Protein AF-A0A2T6DNK8-F1 (afdb_monomer)

Nearest PDB structures (foldseek):
  4kmf-assembly1_A-2  TM=7.702E-01  e=1.402E-02  Carassius auratus
  1zao-assembly1_A  TM=8.143E-01  e=4.538E-02  Archaeoglobus fulgidus
  1zar-assembly1_A  TM=8.160E-01  e=7.649E-02  Archaeoglobus fulgidus
  1qgp-assembly1_A  TM=8.595E-01  e=2.319E-01  Homo sapiens
  2cra-assembly1_A  TM=4.586E-01  e=1.997E+00  Homo sapiens

Foldseek 3Di:
DPPVVVVVVVVVVVVVVVVVVVVVVVVVVVVVVVVVVVVVVVVVVVVVVVVVVVVVVVVVVCVVVVNPDDDDPDPPPVPPQDPVLVVVLLQVQQVVCPPVADQLVRSCVRSVDDSVSSVVCCVVVVVQKDWDDPDSVRTGIHGDD

Solvent-accessible surface area (backbone atoms only — not comparable to full-atom values): 8323 Å² total; per-residue 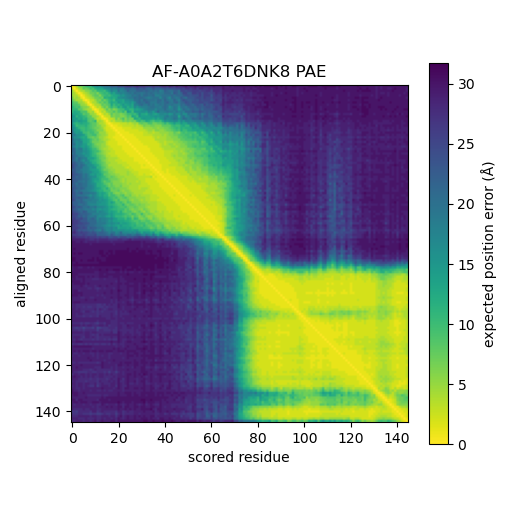(Å²): 136,70,68,65,62,55,54,58,52,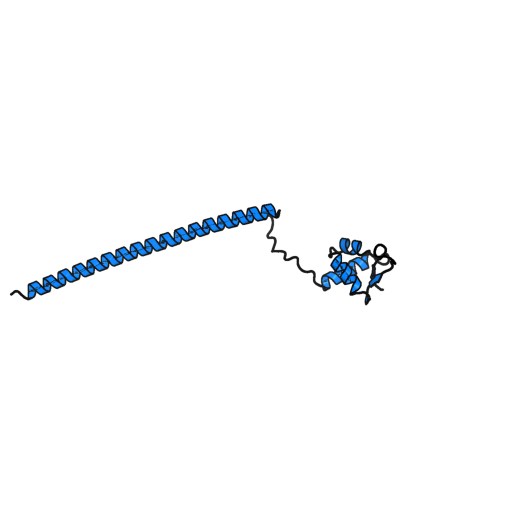52,54,53,54,51,50,54,50,50,54,51,50,52,52,51,51,50,54,51,49,54,51,49,52,52,52,51,52,54,51,51,52,52,51,51,51,52,50,48,54,49,50,53,51,50,52,49,52,52,50,53,48,24,62,75,71,68,55,81,83,79,76,90,74,66,84,70,65,75,72,75,75,48,72,65,56,51,50,52,40,52,52,48,53,25,57,75,42,43,94,72,27,37,35,69,68,52,47,22,69,75,54,71,46,56,59,69,59,49,56,50,50,58,63,76,40,51,89,53,39,44,68,80,37,97,45,90,90,59,27,26,36,25,63,61,129

pLDDT: mean 81.41, std 15.46, range [42.06, 95.5]

Secondary structure (DSSP, 8-state):
--HHHHHHHHHHHHHHHHHHHHHHHHHHHHHHHHHHHHHHHHHHHHHHHHHHHHHHHHHHHHHHHT--S-S--------PPPHHHHHHHHHHHHHHHGGG-B-HHHHHHHH---HHHHHHHHHHTTTTEEE--SSTTT--EEE--

Structure (mmCIF, N/CA/C/O backbone):
data_AF-A0A2T6DNK8-F1
#
_entry.id   AF-A0A2T6DNK8-F1
#
loop_
_atom_site.group_PDB
_atom_site.id
_atom_site.type_symbol
_atom_site.label_atom_id
_atom_site.label_alt_id
_atom_site.label_comp_id
_atom_site.label_asym_id
_atom_site.label_entity_id
_atom_site.label_seq_id
_atom_site.pdbx_PDB_ins_code
_atom_site.Cartn_x
_atom_site.Cartn_y
_atom_site.Cartn_z
_atom_site.occupancy
_atom_site.B_iso_or_equiv
_atom_site.auth_seq_id
_atom_site.auth_comp_id
_atom_site.auth_asym_id
_atom_site.auth_atom_id
_atom_site.pdbx_PDB_model_num
ATOM 1 N N . MET A 1 1 ? 51.447 5.038 -82.284 1.00 52.47 1 MET A N 1
ATOM 2 C CA . MET A 1 1 ? 51.865 4.871 -80.870 1.00 52.47 1 MET A CA 1
ATOM 3 C C . MET A 1 1 ? 50.871 5.468 -79.850 1.00 52.47 1 MET A C 1
ATOM 5 O O . MET A 1 1 ? 51.260 5.820 -78.750 1.00 52.47 1 MET A O 1
ATOM 9 N N . THR A 1 2 ? 49.566 5.539 -80.141 1.00 56.88 2 THR A N 1
ATOM 10 C CA . THR A 1 2 ? 48.601 6.342 -79.349 1.00 56.88 2 THR A CA 1
ATOM 11 C C . THR A 1 2 ? 47.689 5.549 -78.401 1.00 56.88 2 THR A C 1
ATOM 13 O O . THR A 1 2 ? 46.962 6.148 -77.614 1.00 56.88 2 THR A O 1
ATOM 16 N N . LYS A 1 3 ? 47.715 4.209 -78.432 1.00 56.34 3 LYS A N 1
ATOM 17 C CA . LYS A 1 3 ? 46.769 3.374 -77.662 1.00 56.34 3 LYS A CA 1
ATOM 18 C C . LYS A 1 3 ? 47.192 3.145 -76.200 1.00 56.34 3 LYS A C 1
ATOM 20 O O . LYS A 1 3 ? 46.334 3.098 -75.328 1.00 56.34 3 LYS A O 1
ATOM 25 N N . ALA A 1 4 ? 48.497 3.081 -75.919 1.00 56.16 4 ALA A N 1
ATOM 26 C CA . ALA A 1 4 ? 49.022 2.837 -74.569 1.00 56.16 4 ALA A CA 1
ATOM 27 C C . ALA A 1 4 ? 48.896 4.060 -73.637 1.00 56.16 4 ALA A C 1
ATOM 29 O O . ALA A 1 4 ? 48.536 3.913 -72.473 1.00 56.16 4 ALA A O 1
ATOM 30 N N . ALA A 1 5 ? 49.098 5.275 -74.161 1.00 54.69 5 ALA A N 1
ATOM 31 C CA . ALA A 1 5 ? 48.985 6.509 -73.377 1.00 54.69 5 ALA A CA 1
ATOM 32 C C . ALA A 1 5 ? 47.540 6.809 -72.929 1.00 54.69 5 ALA A C 1
ATOM 34 O O . ALA A 1 5 ? 47.318 7.346 -71.847 1.00 54.69 5 ALA A O 1
ATOM 35 N N . LYS A 1 6 ? 46.539 6.422 -73.732 1.00 53.81 6 LYS A N 1
ATOM 36 C CA . LYS A 1 6 ? 45.123 6.656 -73.409 1.00 53.81 6 LYS A CA 1
ATOM 37 C C . LYS A 1 6 ? 44.597 5.698 -72.331 1.00 53.81 6 LYS A C 1
ATOM 39 O O . LYS A 1 6 ? 43.812 6.118 -71.491 1.00 53.81 6 LYS A O 1
ATOM 44 N N . ALA A 1 7 ? 45.084 4.455 -72.312 1.00 55.88 7 ALA A N 1
ATOM 45 C CA . ALA A 1 7 ? 44.742 3.466 -71.286 1.00 55.88 7 ALA A CA 1
ATOM 46 C C . ALA A 1 7 ? 45.409 3.765 -69.930 1.00 55.88 7 ALA A C 1
ATOM 48 O O . ALA A 1 7 ? 44.780 3.610 -68.888 1.00 55.88 7 ALA A O 1
ATOM 49 N N . SER A 1 8 ? 46.654 4.260 -69.927 1.00 54.56 8 SER A N 1
ATOM 50 C CA . SER A 1 8 ? 47.328 4.653 -68.679 1.00 54.56 8 SER A CA 1
ATOM 51 C C . SER A 1 8 ? 46.746 5.941 -68.080 1.00 54.56 8 SER A C 1
ATOM 53 O O . SER A 1 8 ? 46.776 6.122 -66.866 1.00 54.56 8 SER A O 1
ATOM 55 N N . SER A 1 9 ? 46.208 6.832 -68.919 1.00 56.75 9 SER A N 1
ATOM 56 C CA . SER A 1 9 ? 45.522 8.049 -68.481 1.00 56.75 9 SER A CA 1
ATOM 57 C C . SER A 1 9 ? 44.170 7.751 -67.832 1.00 56.75 9 SER A C 1
ATOM 59 O O . SER A 1 9 ? 43.884 8.360 -66.808 1.00 56.75 9 SER A O 1
ATOM 61 N N . SER A 1 10 ? 43.353 6.844 -68.392 1.00 57.31 10 SER A N 1
ATOM 62 C CA . SER A 1 10 ? 42.014 6.564 -67.842 1.00 57.31 10 SER A CA 1
ATOM 63 C C . SER A 1 10 ? 42.077 5.786 -66.524 1.00 57.31 10 SER A C 1
ATOM 65 O O . SER A 1 10 ? 41.374 6.130 -65.579 1.00 57.31 10 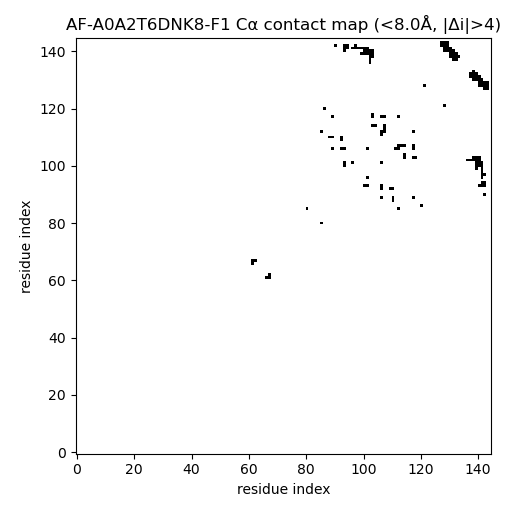SER A O 1
ATOM 67 N N . ALA A 1 11 ? 42.995 4.819 -66.416 1.00 60.31 11 ALA A N 1
ATOM 68 C CA . ALA A 1 11 ? 43.222 4.057 -65.186 1.00 60.31 11 ALA A CA 1
ATOM 69 C C . ALA A 1 11 ? 43.748 4.937 -64.036 1.00 60.31 11 ALA A C 1
ATOM 71 O O . ALA A 1 11 ? 43.398 4.727 -62.878 1.00 60.31 11 ALA A O 1
ATOM 72 N N . LYS A 1 12 ? 44.554 5.963 -64.347 1.00 58.31 12 LYS A N 1
ATOM 73 C CA . LYS A 1 12 ? 45.047 6.918 -63.345 1.00 58.31 12 LYS A CA 1
ATOM 74 C C . LYS A 1 12 ? 43.940 7.851 -62.844 1.00 58.31 12 LYS A C 1
ATOM 76 O O . LYS A 1 12 ? 43.912 8.145 -61.657 1.00 58.31 12 LYS A O 1
ATOM 81 N N . THR A 1 13 ? 43.020 8.276 -63.714 1.00 61.28 13 THR A N 1
ATOM 82 C CA . THR A 1 13 ? 41.847 9.077 -63.320 1.00 61.28 13 THR A CA 1
ATOM 83 C C . THR A 1 13 ? 40.806 8.278 -62.533 1.00 61.28 13 THR A C 1
ATOM 85 O O . THR A 1 13 ? 40.218 8.811 -61.596 1.00 61.28 13 THR A O 1
ATOM 88 N N . GLU A 1 14 ? 40.600 7.002 -62.867 1.00 61.91 14 GLU A N 1
ATOM 89 C CA . GLU A 1 14 ? 39.692 6.110 -62.131 1.00 61.91 14 GLU A CA 1
ATOM 90 C C . GLU A 1 14 ? 40.230 5.776 -60.735 1.00 61.91 14 GLU A C 1
ATOM 92 O O . GLU A 1 14 ? 39.471 5.828 -59.772 1.00 61.91 14 GLU A O 1
ATOM 97 N N . ALA A 1 15 ? 41.541 5.543 -60.598 1.00 62.97 15 ALA A N 1
ATOM 98 C CA . ALA A 1 15 ? 42.182 5.351 -59.296 1.00 62.97 15 ALA A CA 1
ATOM 99 C C . ALA A 1 15 ? 42.038 6.592 -58.396 1.00 62.97 15 ALA A C 1
ATOM 101 O O . ALA A 1 15 ? 41.611 6.476 -57.255 1.00 62.97 15 ALA A O 1
ATOM 102 N N . THR A 1 16 ? 42.263 7.799 -58.931 1.00 71.75 16 THR A N 1
ATOM 103 C CA . THR A 1 16 ? 42.080 9.040 -58.154 1.00 71.75 16 THR A CA 1
ATOM 104 C C . THR A 1 16 ? 40.623 9.323 -57.781 1.00 71.75 16 THR A C 1
ATOM 106 O O . THR A 1 16 ? 40.366 9.960 -56.763 1.00 71.75 16 THR A O 1
ATOM 109 N N . ALA A 1 17 ? 39.663 8.870 -58.593 1.00 75.81 17 ALA A N 1
ATOM 110 C CA . ALA A 1 17 ? 38.241 8.995 -58.283 1.00 75.81 17 ALA A CA 1
ATOM 111 C C . ALA A 1 17 ? 37.805 7.986 -57.207 1.00 75.81 17 ALA A C 1
ATOM 113 O O . ALA A 1 17 ? 37.018 8.336 -56.331 1.00 75.81 17 ALA A O 1
ATOM 114 N N . ALA A 1 18 ? 38.346 6.765 -57.239 1.00 77.69 18 ALA A N 1
ATOM 115 C CA . ALA A 1 18 ? 38.139 5.765 -56.197 1.00 77.69 18 ALA A CA 1
ATOM 116 C C . ALA A 1 18 ? 38.729 6.222 -54.851 1.00 77.69 18 ALA A C 1
ATOM 118 O O . ALA A 1 18 ? 38.025 6.197 -53.845 1.00 77.69 18 ALA A O 1
ATOM 119 N N . ASP A 1 19 ? 39.956 6.753 -54.852 1.00 81.81 19 ASP A N 1
ATOM 120 C CA . ASP A 1 19 ? 40.608 7.287 -53.648 1.00 81.81 19 ASP A CA 1
ATOM 121 C C . ASP A 1 19 ? 39.833 8.479 -53.051 1.00 81.81 19 ASP A C 1
ATOM 123 O O . ASP A 1 19 ? 39.702 8.611 -51.831 1.00 81.81 19 ASP A O 1
ATOM 127 N N . ALA A 1 20 ? 39.273 9.349 -53.902 1.00 83.88 20 ALA A N 1
ATOM 128 C CA . ALA A 1 20 ? 38.441 10.469 -53.463 1.00 83.88 20 ALA A CA 1
ATOM 129 C C . ALA A 1 20 ? 37.117 10.002 -52.830 1.00 83.88 20 ALA A C 1
ATOM 131 O O . ALA A 1 20 ? 36.705 10.536 -51.799 1.00 83.88 20 ALA A O 1
ATOM 132 N N . LEU A 1 21 ? 36.477 8.977 -53.403 1.00 86.31 21 LEU A N 1
ATOM 133 C CA . LEU A 1 21 ? 35.262 8.376 -52.848 1.00 86.31 21 LEU A CA 1
ATOM 134 C C . LEU A 1 21 ? 35.533 7.666 -51.516 1.00 86.31 21 LEU A C 1
ATOM 136 O O . LEU A 1 21 ? 34.740 7.792 -50.584 1.00 86.31 21 LEU A O 1
ATOM 140 N N . GLU A 1 22 ? 36.658 6.962 -51.387 1.00 87.56 22 GLU A N 1
ATOM 141 C CA . GLU A 1 22 ? 37.064 6.350 -50.117 1.00 87.56 22 GLU A CA 1
ATOM 142 C C . GLU A 1 22 ? 37.319 7.403 -49.031 1.00 87.56 22 GLU A C 1
ATOM 144 O O . GLU A 1 22 ? 36.891 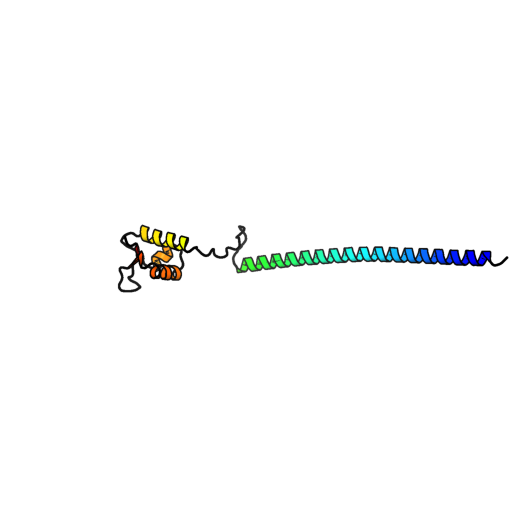7.231 -47.884 1.00 87.56 22 GLU A O 1
ATOM 149 N N . ALA A 1 23 ? 37.944 8.530 -49.386 1.00 88.38 23 ALA A N 1
ATOM 150 C CA . ALA A 1 23 ? 38.136 9.650 -48.470 1.00 88.38 23 ALA A CA 1
ATOM 151 C C . ALA A 1 23 ? 36.798 10.263 -48.014 1.00 88.38 23 ALA A C 1
ATOM 153 O O . ALA A 1 23 ? 36.622 10.539 -46.824 1.00 88.38 23 ALA A O 1
ATOM 154 N N . GLU A 1 24 ? 35.830 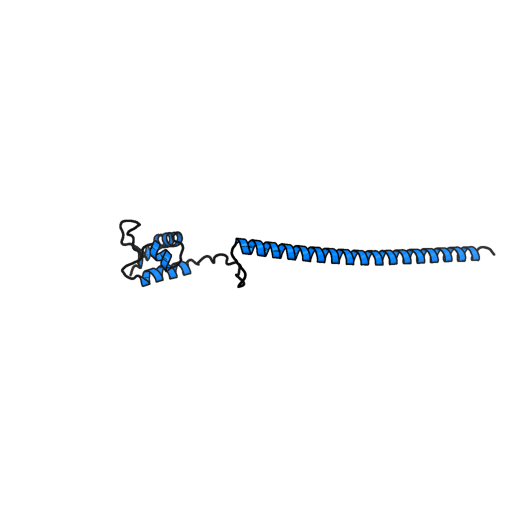10.429 -48.920 1.00 88.88 24 GLU A N 1
ATOM 155 C CA . GLU A 1 24 ? 34.486 10.908 -48.575 1.00 88.88 24 GLU A CA 1
ATOM 156 C C . GLU A 1 24 ? 33.719 9.924 -47.685 1.00 88.88 24 GLU A C 1
ATOM 158 O O . GLU A 1 24 ? 33.098 10.345 -46.704 1.00 88.88 24 GLU A O 1
ATOM 163 N N . ILE A 1 25 ? 33.795 8.618 -47.968 1.00 90.88 25 ILE A N 1
ATOM 164 C CA . ILE A 1 25 ? 33.172 7.574 -47.140 1.00 90.88 25 ILE A CA 1
ATOM 165 C C . ILE A 1 25 ? 33.747 7.617 -45.727 1.00 90.88 25 ILE A C 1
ATOM 167 O O . ILE A 1 25 ? 32.992 7.591 -44.752 1.00 90.88 25 ILE A O 1
ATOM 171 N N . ARG A 1 26 ? 35.070 7.732 -45.597 1.00 90.94 26 ARG A N 1
ATOM 172 C CA . ARG A 1 26 ? 35.732 7.822 -44.294 1.00 90.94 26 ARG A CA 1
ATOM 173 C C . ARG A 1 26 ? 35.277 9.055 -43.516 1.00 90.94 26 ARG A C 1
ATOM 175 O O . ARG A 1 26 ? 34.916 8.951 -42.346 1.00 90.94 26 ARG A O 1
ATOM 182 N N . LEU A 1 27 ? 35.212 10.208 -44.175 1.00 91.56 27 LEU A N 1
ATOM 183 C CA . LEU A 1 27 ? 34.775 11.460 -43.556 1.00 91.56 27 LEU A CA 1
ATOM 184 C C . LEU A 1 27 ? 33.289 11.396 -43.146 1.00 91.56 27 LEU A C 1
ATOM 186 O O . LEU A 1 27 ? 32.898 11.903 -42.092 1.00 91.56 27 LEU A O 1
ATOM 190 N N . ALA A 1 28 ? 32.450 10.720 -43.935 1.00 90.75 28 ALA A N 1
ATOM 191 C CA . ALA A 1 28 ? 31.057 10.452 -43.587 1.00 90.75 28 ALA A CA 1
ATOM 192 C C . ALA A 1 28 ? 30.927 9.506 -42.379 1.00 90.75 28 ALA A C 1
ATOM 194 O O . ALA A 1 28 ? 30.099 9.753 -41.500 1.00 90.75 28 ALA A O 1
ATOM 195 N N . GLN A 1 29 ? 31.760 8.465 -42.293 1.00 92.75 29 GLN A N 1
ATOM 196 C CA . GLN A 1 29 ? 31.804 7.548 -41.148 1.00 92.75 29 GLN A CA 1
ATOM 197 C C . GLN A 1 29 ? 32.246 8.260 -39.863 1.00 92.75 29 GLN A C 1
ATOM 199 O O . GLN A 1 29 ? 31.610 8.088 -38.824 1.00 92.75 29 GLN A O 1
ATOM 204 N N . GLU A 1 30 ? 33.269 9.114 -39.936 1.00 92.44 30 GLU A N 1
ATOM 205 C CA . GLU A 1 30 ? 33.739 9.925 -38.805 1.00 92.44 30 GLU A CA 1
ATOM 206 C C . GLU A 1 30 ? 32.643 10.883 -38.304 1.00 92.44 30 GLU A C 1
ATOM 208 O O . GLU A 1 30 ? 32.373 10.958 -37.101 1.00 92.44 30 GLU A O 1
ATOM 213 N N . LYS A 1 31 ? 31.925 11.552 -39.218 1.00 92.06 31 LYS A N 1
ATOM 214 C CA . LYS A 1 31 ? 30.768 12.400 -38.875 1.00 92.06 31 LYS A CA 1
ATOM 215 C C . LYS A 1 31 ? 29.623 11.607 -38.247 1.00 92.06 31 LYS A C 1
ATOM 217 O O . LYS A 1 31 ? 28.985 12.088 -37.310 1.00 92.06 31 LYS A O 1
ATOM 222 N N . LEU A 1 32 ? 29.347 10.406 -38.751 1.00 90.00 32 LEU A N 1
ATOM 223 C CA . LEU A 1 32 ? 28.285 9.548 -38.232 1.00 90.00 32 LEU A CA 1
ATOM 224 C C . LEU A 1 32 ? 28.612 9.058 -36.818 1.00 90.00 32 LEU A C 1
ATOM 226 O O . LEU A 1 32 ? 27.744 9.117 -35.945 1.00 90.00 32 LEU A O 1
ATOM 230 N N . ALA A 1 33 ? 29.862 8.665 -36.569 1.00 90.62 33 ALA A N 1
ATOM 231 C CA . ALA A 1 33 ? 30.340 8.307 -35.238 1.00 90.62 33 ALA A CA 1
ATOM 232 C C . ALA A 1 33 ? 30.229 9.494 -34.264 1.00 90.62 33 ALA A C 1
ATOM 234 O O . ALA A 1 33 ? 29.682 9.347 -33.171 1.00 90.62 33 ALA A O 1
ATOM 235 N N . ALA A 1 34 ? 30.648 10.694 -34.680 1.00 89.38 34 ALA A N 1
ATOM 236 C CA . ALA A 1 34 ? 30.524 11.903 -33.864 1.00 89.38 34 ALA A CA 1
ATOM 237 C C . ALA A 1 34 ? 29.059 12.242 -33.525 1.00 89.38 34 ALA A C 1
ATOM 239 O O . ALA A 1 34 ? 28.737 12.553 -32.377 1.00 89.38 34 ALA A O 1
ATOM 240 N N . LEU A 1 35 ? 28.145 12.122 -34.494 1.00 91.25 35 LEU A N 1
ATOM 241 C CA . LEU A 1 35 ? 26.708 12.325 -34.275 1.00 91.25 35 LEU A CA 1
ATOM 242 C C . LEU A 1 35 ? 26.100 11.276 -33.339 1.00 91.25 35 LEU A C 1
ATOM 244 O O . LEU A 1 35 ? 25.209 11.600 -32.554 1.00 91.25 35 LEU A O 1
ATOM 248 N N . GLN A 1 36 ? 26.549 10.022 -33.413 1.00 89.19 36 GLN A N 1
ATOM 249 C CA . GLN A 1 36 ? 26.110 8.975 -32.490 1.00 89.19 36 GLN A CA 1
ATOM 250 C C . GLN A 1 36 ? 26.552 9.279 -31.057 1.00 89.19 36 GLN A C 1
ATOM 252 O O . GLN A 1 36 ? 25.726 9.188 -30.150 1.00 89.19 36 GLN A O 1
ATOM 257 N N . VAL A 1 37 ? 27.800 9.714 -30.858 1.00 90.25 37 VAL A N 1
ATOM 258 C CA . VAL A 1 37 ? 28.309 10.133 -29.541 1.00 90.25 37 VAL A CA 1
ATOM 259 C C . VAL A 1 37 ? 27.500 11.313 -28.997 1.00 90.25 37 VAL A C 1
ATOM 261 O O . VAL A 1 37 ? 26.958 11.217 -27.899 1.00 90.25 37 VAL A O 1
ATOM 264 N N . GLN A 1 38 ? 27.288 12.366 -29.796 1.00 89.81 38 GLN A N 1
ATOM 265 C CA . GLN A 1 38 ? 26.475 13.519 -29.383 1.00 89.81 38 GLN A CA 1
ATOM 266 C C . GLN A 1 38 ? 25.035 13.138 -29.016 1.00 89.81 38 GLN A C 1
ATOM 268 O O . GLN A 1 38 ? 24.480 13.661 -28.050 1.00 89.81 38 GLN A O 1
ATOM 273 N N . LYS A 1 39 ? 24.408 12.220 -29.765 1.00 88.69 39 LYS A N 1
ATOM 274 C CA . LYS A 1 39 ? 23.061 11.724 -29.439 1.00 88.69 39 LYS A CA 1
ATOM 275 C C . LYS A 1 39 ? 23.047 10.972 -28.115 1.00 88.69 39 LYS A C 1
ATOM 277 O O . LYS A 1 39 ? 22.139 11.182 -27.318 1.00 88.69 39 LYS A O 1
ATOM 282 N N . VAL A 1 40 ? 24.034 10.109 -27.883 1.00 88.06 40 VAL A N 1
ATOM 283 C CA . VAL A 1 40 ? 24.156 9.360 -26.629 1.00 88.06 40 VAL A CA 1
ATOM 284 C C . VAL A 1 40 ? 24.351 10.311 -25.453 1.00 88.06 40 VAL A C 1
ATOM 286 O O . VAL A 1 40 ? 23.686 10.145 -24.434 1.00 88.06 40 VAL A O 1
ATOM 289 N N . ASP A 1 41 ? 25.197 11.327 -25.593 1.00 89.00 41 ASP A N 1
ATOM 290 C CA . ASP A 1 41 ? 25.447 12.291 -24.521 1.00 89.00 41 ASP A CA 1
ATOM 291 C C . ASP A 1 41 ? 24.217 13.155 -24.232 1.00 89.00 41 ASP A C 1
ATOM 293 O O . ASP A 1 41 ? 23.836 13.296 -23.072 1.00 89.00 41 ASP A O 1
ATOM 297 N N . LYS A 1 42 ? 23.495 13.594 -25.269 1.00 90.75 42 LYS A N 1
ATOM 298 C CA . LYS A 1 42 ? 22.209 14.285 -25.102 1.00 90.75 42 LYS A CA 1
ATOM 299 C C . LYS A 1 42 ? 21.165 13.414 -24.398 1.00 90.75 42 LYS A C 1
ATOM 301 O O . LYS A 1 42 ? 20.432 13.898 -23.542 1.00 90.75 42 LYS A O 1
ATOM 306 N N . ILE A 1 43 ? 21.093 12.123 -24.728 1.00 90.00 43 ILE A N 1
ATOM 307 C CA . ILE A 1 43 ? 20.178 11.184 -24.059 1.00 90.00 43 ILE A CA 1
ATOM 308 C C . ILE A 1 43 ? 20.585 10.978 -22.594 1.00 90.00 43 ILE A C 1
ATOM 310 O O . ILE A 1 43 ? 19.714 10.912 -21.729 1.00 90.00 43 ILE A O 1
ATOM 314 N N . LYS A 1 44 ? 21.886 10.893 -22.287 1.00 89.81 44 LYS A N 1
ATOM 315 C CA . LYS A 1 44 ? 22.375 10.801 -20.900 1.00 89.81 44 LYS A CA 1
ATOM 316 C C . LYS A 1 44 ? 22.031 12.051 -20.095 1.00 89.81 44 LYS A C 1
ATOM 318 O O . LYS A 1 44 ? 21.606 11.917 -18.952 1.00 89.81 44 LYS A O 1
ATOM 323 N N . GLU A 1 45 ? 22.184 13.230 -20.687 1.00 91.50 45 GLU A N 1
ATOM 324 C CA . GLU A 1 45 ? 21.820 14.507 -20.070 1.00 91.50 45 GLU A CA 1
ATOM 325 C C . GLU A 1 45 ? 20.314 14.564 -19.786 1.00 91.50 45 GLU A C 1
ATOM 327 O O . GLU A 1 45 ? 19.913 14.758 -18.642 1.00 91.50 45 GLU A O 1
ATOM 332 N N . GLN A 1 46 ? 19.476 14.236 -20.775 1.00 90.38 46 GLN A N 1
ATOM 333 C CA . GLN A 1 46 ? 18.022 14.140 -20.596 1.00 90.38 46 GLN A CA 1
ATOM 334 C C . GLN A 1 46 ? 17.623 13.107 -19.536 1.00 90.38 46 GLN A C 1
ATOM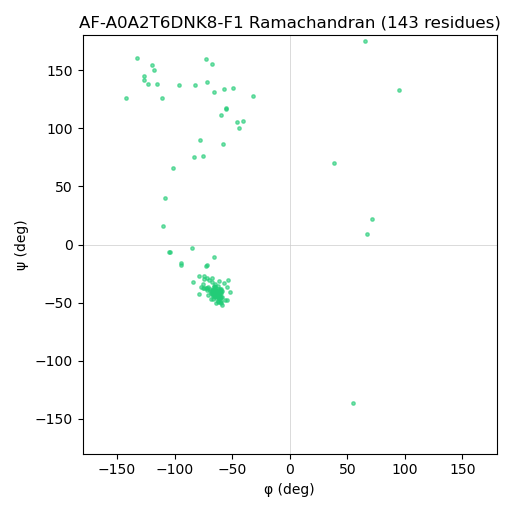 336 O O . GLN A 1 46 ? 16.685 13.332 -18.772 1.00 90.38 46 GLN A O 1
ATOM 341 N N . LEU A 1 47 ? 18.326 11.973 -19.466 1.00 89.06 47 LEU A N 1
ATOM 342 C CA . LEU A 1 47 ? 18.104 10.964 -18.434 1.00 89.06 47 LEU A CA 1
ATOM 343 C C . LEU A 1 47 ? 18.485 11.492 -17.046 1.00 89.06 47 LEU A C 1
ATOM 345 O O . LEU A 1 47 ? 17.788 11.186 -16.080 1.00 89.06 47 LEU A O 1
ATOM 349 N N . SER A 1 48 ? 19.570 12.260 -16.937 1.00 91.12 48 SER A N 1
ATOM 350 C CA . SER A 1 48 ? 19.975 12.906 -15.687 1.00 91.12 48 SER A CA 1
ATOM 351 C C . SER A 1 48 ? 18.927 13.921 -15.239 1.00 91.12 48 SER A C 1
ATOM 353 O O . SER A 1 48 ? 18.417 13.814 -14.130 1.00 91.12 48 SER A O 1
ATOM 355 N N . GLU A 1 49 ? 18.509 14.823 -16.128 1.00 89.56 49 GLU A N 1
ATOM 356 C CA . GLU A 1 49 ? 17.467 15.809 -15.828 1.00 89.56 49 GLU A CA 1
ATOM 357 C C . GLU A 1 49 ? 16.137 15.152 -15.443 1.00 89.56 49 GLU A C 1
ATOM 359 O O . GLU A 1 49 ? 15.451 15.608 -14.528 1.00 89.56 49 GLU A O 1
ATOM 364 N N . ALA A 1 50 ? 15.753 14.070 -16.128 1.00 87.50 50 ALA A N 1
ATOM 365 C CA . ALA A 1 50 ? 14.545 13.324 -15.803 1.00 87.50 50 ALA A CA 1
ATOM 366 C C . ALA A 1 50 ? 14.638 12.677 -14.415 1.00 87.50 50 ALA A C 1
ATOM 368 O O . ALA A 1 50 ? 13.669 12.732 -13.661 1.00 87.50 50 ALA A O 1
ATOM 369 N N . LYS A 1 51 ? 15.796 12.109 -14.052 1.00 89.12 51 LYS A N 1
ATOM 370 C CA . LYS A 1 51 ? 16.038 11.567 -12.706 1.00 89.12 51 LYS A CA 1
ATOM 371 C C . LYS A 1 51 ? 15.964 12.653 -11.639 1.00 89.12 51 LYS A C 1
ATOM 373 O O . LYS A 1 51 ? 15.315 12.433 -10.623 1.00 89.12 51 LYS A O 1
ATOM 378 N N . ASP A 1 52 ? 16.544 13.823 -11.890 1.00 89.06 52 ASP A N 1
ATOM 379 C CA . ASP A 1 52 ? 16.499 14.947 -10.951 1.00 89.06 52 ASP A CA 1
ATOM 380 C C . ASP A 1 52 ? 15.071 15.478 -10.772 1.00 89.06 52 ASP A C 1
ATOM 382 O O . ASP A 1 52 ? 14.652 15.795 -9.660 1.00 89.06 52 ASP A O 1
ATOM 386 N N . ARG A 1 53 ? 14.284 15.540 -11.855 1.00 88.44 53 ARG A N 1
ATOM 387 C CA . ARG A 1 53 ? 12.858 15.897 -11.784 1.00 88.44 53 ARG A CA 1
ATOM 388 C C . ARG A 1 53 ? 12.053 14.867 -11.005 1.00 88.44 53 ARG A C 1
ATOM 390 O O . ARG A 1 53 ? 11.219 15.259 -10.199 1.00 88.44 53 ARG A O 1
ATOM 397 N N . VAL A 1 54 ? 12.300 13.576 -11.224 1.00 86.38 54 VAL A N 1
ATOM 398 C CA . VAL A 1 54 ? 11.649 12.508 -10.454 1.00 86.38 54 VAL A CA 1
ATOM 399 C C . VAL A 1 54 ? 12.007 12.627 -8.976 1.00 86.38 54 VAL A C 1
ATOM 401 O O . VAL A 1 54 ? 11.098 12.633 -8.161 1.00 86.38 54 VAL A O 1
ATOM 404 N N . ALA A 1 55 ? 13.282 12.823 -8.631 1.00 81.75 55 ALA A N 1
ATOM 405 C CA . ALA A 1 55 ? 13.710 12.983 -7.242 1.00 81.75 55 ALA A CA 1
ATOM 406 C C . ALA A 1 55 ? 13.036 14.185 -6.556 1.00 81.75 55 ALA A C 1
ATOM 408 O O . ALA A 1 55 ? 12.565 14.063 -5.429 1.00 81.75 55 ALA A O 1
ATOM 409 N N . LYS A 1 56 ? 12.918 15.324 -7.253 1.00 84.06 56 LYS A N 1
ATOM 410 C CA . LYS A 1 56 ? 12.189 16.499 -6.743 1.00 84.06 56 LYS A CA 1
ATOM 411 C C . LYS A 1 56 ? 10.701 16.225 -6.546 1.00 84.06 56 LYS A C 1
ATOM 413 O O . LYS A 1 56 ? 10.151 16.587 -5.517 1.00 84.06 56 LYS A O 1
ATOM 418 N N . LEU A 1 57 ? 10.052 15.564 -7.504 1.00 84.31 57 LEU A N 1
ATOM 419 C CA . LEU A 1 57 ? 8.640 15.190 -7.379 1.00 84.31 57 LEU A CA 1
ATOM 420 C C . LEU A 1 57 ? 8.420 14.177 -6.250 1.00 84.31 57 LEU A C 1
ATOM 422 O O . LEU A 1 57 ? 7.415 14.249 -5.551 1.00 84.31 57 LEU A O 1
ATOM 426 N N . GLU A 1 58 ? 9.350 13.244 -6.054 1.00 80.12 58 GLU A N 1
A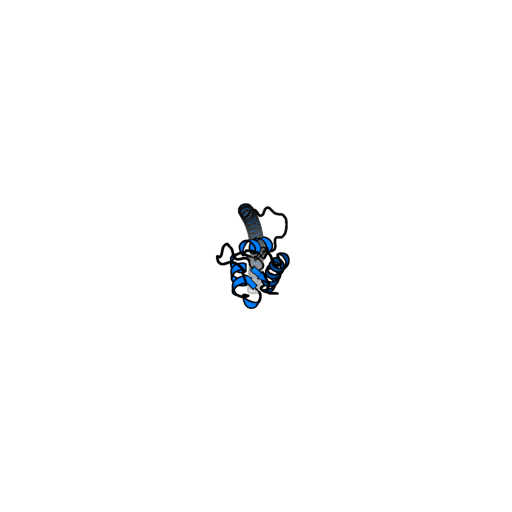TOM 427 C CA . GLU A 1 58 ? 9.338 12.311 -4.927 1.00 80.12 58 GLU A CA 1
ATOM 428 C C . GLU A 1 58 ? 9.504 13.046 -3.590 1.00 80.12 58 GLU A C 1
ATOM 430 O O . GLU A 1 58 ? 8.800 12.721 -2.636 1.00 80.12 58 GLU A O 1
ATOM 435 N N . GLU A 1 59 ? 10.362 14.067 -3.522 1.00 80.06 59 GLU A N 1
ATOM 436 C CA . GLU A 1 59 ? 10.531 14.925 -2.343 1.00 80.06 59 GLU A CA 1
ATOM 437 C C . GLU A 1 59 ? 9.281 15.776 -2.057 1.00 80.06 59 GLU A C 1
ATOM 439 O O . GLU A 1 59 ? 8.818 15.830 -0.918 1.00 80.06 59 GLU A O 1
ATOM 444 N N . GLU A 1 60 ? 8.680 16.385 -3.082 1.00 78.50 60 GLU A N 1
ATOM 445 C CA . GLU A 1 60 ? 7.427 17.143 -2.965 1.00 78.50 60 GLU A CA 1
ATOM 446 C C . GLU A 1 60 ? 6.268 16.247 -2.513 1.00 78.50 60 GLU A C 1
ATOM 448 O O . GLU A 1 60 ? 5.503 16.609 -1.614 1.00 78.50 60 GLU A O 1
ATOM 453 N N . LEU A 1 61 ? 6.162 15.043 -3.084 1.00 71.69 61 LEU A N 1
ATOM 454 C CA . LEU A 1 61 ? 5.192 14.044 -2.647 1.00 71.69 61 LEU A CA 1
ATOM 455 C C . LEU A 1 61 ? 5.434 13.646 -1.192 1.00 71.69 61 LEU A C 1
ATOM 457 O O . LEU A 1 61 ? 4.483 13.636 -0.414 1.00 71.69 61 LEU A O 1
ATOM 461 N N . ALA A 1 62 ? 6.684 13.381 -0.809 1.00 67.69 62 ALA A N 1
ATOM 462 C CA . ALA A 1 62 ? 7.054 13.036 0.558 1.00 67.69 62 ALA A CA 1
ATOM 463 C C . ALA A 1 62 ? 6.702 14.154 1.554 1.00 67.69 62 ALA A C 1
ATOM 465 O O . ALA A 1 62 ? 6.189 13.870 2.639 1.00 67.69 62 ALA A O 1
ATOM 466 N N . ALA A 1 63 ? 6.898 15.420 1.175 1.00 71.06 63 ALA A N 1
ATOM 467 C CA . ALA A 1 63 ? 6.522 16.579 1.979 1.00 71.06 63 ALA A CA 1
ATOM 468 C C . ALA A 1 63 ? 4.998 16.694 2.169 1.00 71.06 63 ALA A C 1
ATOM 470 O O . ALA A 1 63 ? 4.537 16.969 3.277 1.00 71.06 63 ALA A O 1
ATOM 471 N N . ILE A 1 64 ? 4.207 16.424 1.124 1.00 70.19 64 ILE A N 1
ATOM 472 C CA . ILE A 1 64 ? 2.735 16.424 1.193 1.00 70.19 64 ILE A CA 1
ATOM 473 C C . ILE A 1 64 ? 2.219 15.244 2.027 1.00 70.19 64 ILE A C 1
ATOM 475 O O . ILE A 1 64 ? 1.254 15.384 2.779 1.00 70.19 64 ILE A O 1
ATOM 479 N N . THR A 1 65 ? 2.855 14.076 1.919 1.00 62.84 65 THR A N 1
ATOM 480 C CA . THR A 1 65 ? 2.451 12.872 2.655 1.00 62.84 65 THR A CA 1
ATOM 481 C C . THR A 1 65 ? 3.027 12.792 4.072 1.00 62.84 65 THR A C 1
ATOM 483 O O . THR A 1 65 ? 2.687 11.862 4.801 1.00 62.84 65 THR A O 1
ATOM 486 N N . GLY A 1 66 ? 3.861 13.756 4.483 1.00 54.53 66 GLY A N 1
ATOM 487 C CA . GLY A 1 66 ? 4.480 13.810 5.811 1.00 54.53 66 GLY A CA 1
ATOM 488 C C . GLY A 1 66 ? 5.577 12.765 6.046 1.00 54.53 66 GLY A C 1
ATOM 489 O O . GLY A 1 66 ? 5.867 12.441 7.195 1.00 54.53 66 GLY A O 1
ATOM 490 N N . ASP A 1 67 ? 6.180 12.229 4.983 1.00 53.16 67 ASP A N 1
ATOM 491 C CA . ASP A 1 67 ? 7.196 11.173 5.046 1.00 53.16 67 ASP A CA 1
ATOM 492 C C . ASP A 1 67 ? 8.600 11.776 4.874 1.00 53.16 67 ASP A C 1
ATOM 494 O O . ASP A 1 67 ? 9.295 11.561 3.884 1.00 53.16 67 ASP A O 1
ATOM 498 N N . SER A 1 68 ? 9.028 12.597 5.837 1.00 48.00 68 SER A N 1
ATOM 499 C CA . SER A 1 68 ? 10.388 13.141 5.886 1.00 48.00 68 SER A CA 1
ATOM 500 C C . SER A 1 68 ? 11.390 12.073 6.344 1.00 48.00 68 SER A C 1
ATOM 502 O O . SER A 1 68 ? 11.866 12.044 7.476 1.00 48.00 68 SER A O 1
ATOM 504 N N . GLY A 1 69 ? 11.709 11.167 5.420 1.00 51.75 69 GLY A N 1
ATOM 505 C CA . GLY A 1 69 ? 12.999 10.496 5.285 1.00 51.75 69 GLY A CA 1
ATOM 506 C C . GLY A 1 69 ? 13.730 10.081 6.564 1.00 51.75 69 GLY A C 1
ATOM 507 O O . GLY A 1 69 ? 14.830 10.564 6.815 1.00 51.75 69 GLY A O 1
ATOM 508 N N . LYS A 1 70 ? 13.218 9.075 7.282 1.00 44.69 70 LYS A N 1
ATOM 509 C CA . LYS A 1 70 ? 14.066 8.014 7.855 1.00 44.69 70 LYS A CA 1
ATOM 510 C C . LYS A 1 70 ? 13.333 6.682 7.765 1.00 44.69 70 LYS A C 1
ATOM 512 O O . LYS A 1 70 ? 12.261 6.515 8.329 1.00 44.69 70 LYS A O 1
ATOM 517 N N . THR A 1 71 ? 14.018 5.715 7.159 1.00 42.06 71 THR A N 1
ATOM 518 C CA . THR A 1 71 ? 13.683 4.290 6.998 1.00 42.06 71 THR A CA 1
ATOM 519 C C . THR A 1 71 ? 12.994 3.915 5.687 1.00 42.06 71 THR A C 1
ATOM 521 O O . THR A 1 71 ? 12.060 4.546 5.221 1.00 42.06 71 THR A O 1
ATOM 524 N N . LYS A 1 72 ? 13.511 2.847 5.068 1.00 44.53 72 LYS A N 1
ATOM 525 C CA . LYS A 1 72 ? 12.905 2.140 3.940 1.00 44.53 72 LYS A CA 1
ATOM 526 C C . LYS A 1 72 ? 11.518 1.640 4.354 1.00 44.53 72 LYS A C 1
ATOM 528 O O . LYS A 1 72 ? 11.388 0.491 4.785 1.00 44.53 72 LYS A O 1
ATOM 533 N N . THR A 1 73 ? 10.478 2.450 4.217 1.00 42.31 73 THR A N 1
ATOM 534 C CA . THR A 1 73 ? 9.112 1.977 4.418 1.00 42.31 73 THR A CA 1
ATOM 535 C C . THR A 1 73 ? 8.723 1.223 3.156 1.00 42.31 73 THR A C 1
ATOM 537 O O . THR A 1 73 ? 8.228 1.793 2.187 1.00 42.31 73 THR A O 1
ATOM 540 N N . LYS A 1 74 ? 9.005 -0.094 3.145 1.00 48.25 74 LYS A N 1
ATOM 541 C CA . LYS A 1 74 ? 8.339 -1.068 2.263 1.00 48.25 74 LYS A CA 1
ATOM 542 C C . LYS A 1 74 ? 6.918 -0.572 2.068 1.00 48.25 74 LYS A C 1
ATOM 544 O O . LYS A 1 74 ? 6.276 -0.328 3.092 1.00 48.25 74 LYS A O 1
ATOM 549 N N . SER A 1 75 ? 6.447 -0.435 0.824 1.00 44.25 75 SER A N 1
ATOM 550 C CA . SER A 1 75 ? 5.046 -0.133 0.540 1.00 44.25 75 SER A CA 1
ATOM 551 C C . SER A 1 75 ? 4.211 -1.020 1.451 1.00 44.25 75 SER A C 1
ATOM 553 O O . SER A 1 75 ? 4.091 -2.231 1.225 1.00 44.25 75 SER A O 1
ATOM 555 N N . THR A 1 76 ? 3.717 -0.462 2.550 1.00 50.12 76 THR A N 1
ATOM 556 C CA . THR A 1 76 ? 2.934 -1.236 3.487 1.00 50.12 76 THR A CA 1
ATOM 557 C C . THR A 1 76 ? 1.567 -1.176 2.853 1.00 50.12 76 THR A C 1
ATOM 559 O O . THR A 1 76 ? 0.702 -0.413 3.271 1.00 50.12 76 THR A O 1
ATOM 562 N N . LYS A 1 77 ? 1.384 -1.964 1.773 1.00 52.12 77 LYS A N 1
ATOM 563 C CA . LYS A 1 77 ? 0.086 -2.556 1.458 1.00 52.12 77 LYS A CA 1
ATOM 564 C C . LYS A 1 77 ? -0.415 -2.959 2.823 1.00 52.12 77 LYS A C 1
ATOM 566 O O . LYS A 1 77 ? 0.208 -3.842 3.412 1.00 52.12 77 LYS A O 1
ATOM 571 N N . ARG A 1 78 ? -1.392 -2.224 3.373 1.00 57.09 78 ARG A N 1
ATOM 572 C CA . ARG A 1 78 ? -1.933 -2.484 4.709 1.00 57.09 78 ARG A CA 1
ATOM 573 C C . ARG A 1 78 ? -2.153 -3.982 4.748 1.00 57.09 78 ARG A C 1
ATOM 575 O O . ARG A 1 78 ? -2.983 -4.475 3.981 1.00 57.09 78 ARG A O 1
ATOM 582 N N . LYS A 1 79 ? -1.285 -4.703 5.473 1.00 66.69 79 LYS A N 1
ATOM 583 C CA . LYS A 1 79 ? -1.241 -6.161 5.402 1.00 66.69 79 LYS A CA 1
ATOM 584 C C . LYS A 1 79 ? -2.630 -6.568 5.840 1.00 66.69 79 LYS A C 1
ATOM 586 O O . LYS A 1 79 ? -3.010 -6.273 6.972 1.00 66.69 79 LYS A O 1
ATOM 591 N N . ARG A 1 80 ? -3.426 -7.103 4.908 1.00 76.31 80 ARG A N 1
ATOM 592 C CA . ARG A 1 80 ? -4.772 -7.568 5.230 1.00 76.31 80 ARG A CA 1
ATOM 593 C C . ARG A 1 80 ? -4.566 -8.553 6.371 1.00 76.31 80 ARG A C 1
ATOM 595 O O . ARG A 1 80 ? -3.812 -9.509 6.189 1.00 76.31 80 ARG A O 1
ATOM 602 N N . LEU A 1 81 ? -5.121 -8.259 7.549 1.00 83.25 81 LEU A N 1
ATOM 603 C CA . LEU A 1 81 ? -5.061 -9.224 8.638 1.00 83.25 81 LEU A CA 1
ATOM 604 C C . LEU A 1 81 ? -5.696 -10.513 8.125 1.00 83.25 81 LEU A C 1
ATOM 606 O O . LEU A 1 81 ? -6.747 -10.468 7.477 1.00 83.25 81 LEU A O 1
ATOM 610 N N . SER A 1 82 ? -5.036 -11.640 8.376 1.00 90.88 82 SER A N 1
ATOM 611 C CA . SER A 1 82 ? -5.637 -12.926 8.059 1.00 90.88 82 SER A CA 1
ATOM 612 C C . SER A 1 82 ? -6.839 -13.163 8.976 1.00 90.88 82 SER A C 1
ATOM 614 O O . SER A 1 82 ? -6.902 -12.629 10.087 1.00 90.88 82 SER A O 1
ATOM 616 N N . SER A 1 83 ? -7.792 -13.987 8.539 1.00 89.81 83 SER A N 1
ATOM 617 C CA . SER A 1 83 ? -8.922 -14.381 9.390 1.00 89.81 83 SER A CA 1
ATOM 618 C C . SER A 1 83 ? -8.451 -15.038 10.694 1.00 89.81 83 SER A C 1
ATOM 620 O O . SER A 1 83 ? -9.056 -14.815 11.737 1.00 89.81 83 SER A O 1
ATOM 622 N N . SER A 1 84 ? -7.330 -15.771 10.653 1.00 92.50 84 SER A N 1
ATOM 623 C CA . SER A 1 84 ? -6.698 -16.367 11.837 1.00 92.50 84 SER A CA 1
ATOM 624 C C . SER A 1 84 ? -6.179 -15.309 12.813 1.00 92.50 84 SER A C 1
ATOM 626 O O . SER A 1 84 ? -6.427 -15.415 14.010 1.00 92.50 84 SER A O 1
ATOM 628 N N . ASP A 1 85 ? -5.510 -14.260 12.319 1.00 93.50 85 ASP A N 1
ATOM 629 C CA . ASP A 1 85 ? -5.018 -13.169 13.175 1.00 93.50 85 ASP A CA 1
ATOM 630 C C . ASP A 1 85 ? -6.179 -12.419 13.840 1.00 93.50 85 ASP A C 1
ATOM 632 O O . ASP A 1 85 ? -6.095 -12.040 15.008 1.00 93.50 85 ASP A O 1
ATOM 636 N N . ILE A 1 86 ? -7.269 -12.200 13.095 1.00 94.00 86 ILE A N 1
ATOM 637 C CA . ILE A 1 86 ? -8.491 -11.575 13.618 1.00 94.00 86 ILE A CA 1
ATOM 638 C C . ILE A 1 86 ? -9.079 -12.444 14.732 1.00 94.00 86 ILE A C 1
ATOM 640 O O . ILE A 1 86 ? -9.363 -11.936 15.817 1.00 94.00 86 ILE A O 1
ATOM 644 N N . TYR A 1 87 ? -9.208 -13.749 14.482 1.00 95.06 87 TYR A N 1
ATOM 645 C CA . TYR A 1 87 ? -9.739 -14.708 15.443 1.00 95.06 87 TYR A CA 1
ATOM 646 C C . TYR A 1 87 ? -8.919 -14.744 16.732 1.00 95.06 87 TYR A C 1
ATOM 648 O O . TYR A 1 87 ? -9.474 -14.574 17.819 1.00 95.06 87 TYR A O 1
ATOM 656 N N . GLN A 1 88 ? -7.598 -14.905 16.629 1.00 95.38 88 GLN A N 1
ATOM 657 C CA . GLN A 1 88 ? -6.711 -14.961 17.793 1.00 95.38 88 GLN A CA 1
ATOM 658 C C . GLN A 1 88 ? -6.794 -13.681 18.621 1.00 95.38 88 GLN A C 1
ATOM 660 O O . GLN A 1 88 ? -7.057 -13.741 19.816 1.00 95.38 88 GLN A O 1
ATOM 665 N N . ARG A 1 89 ? -6.672 -12.509 17.991 1.00 95.50 89 ARG A N 1
ATOM 666 C CA . ARG A 1 89 ? -6.688 -11.233 18.719 1.00 95.50 89 ARG A CA 1
ATOM 667 C C . ARG A 1 89 ? -8.018 -10.967 19.420 1.00 95.50 89 ARG A C 1
ATOM 669 O O . ARG A 1 89 ? -8.011 -10.524 20.565 1.00 95.50 89 ARG A O 1
ATOM 676 N N . ILE A 1 90 ? -9.153 -11.222 18.759 1.00 95.06 90 ILE A N 1
ATOM 677 C CA . ILE A 1 90 ? -10.473 -10.997 19.373 1.00 95.06 90 ILE A CA 1
ATOM 678 C C . ILE A 1 90 ? -10.708 -11.986 20.513 1.00 95.06 90 ILE A C 1
ATOM 680 O O . ILE A 1 90 ? -11.100 -11.569 21.600 1.00 95.06 90 ILE A O 1
ATOM 684 N N . THR A 1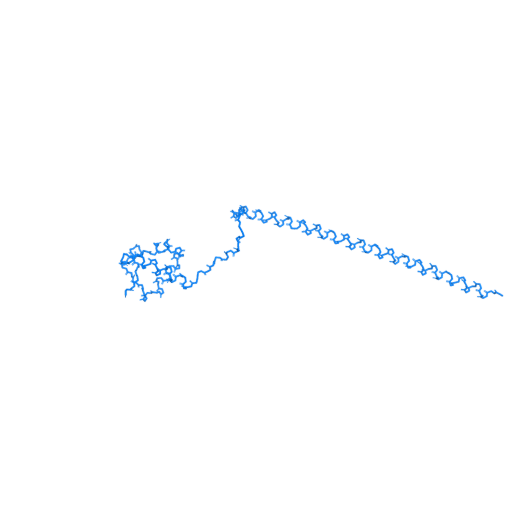 91 ? -10.434 -13.275 20.303 1.00 94.62 91 THR A N 1
ATOM 685 C CA . THR A 1 91 ? -10.613 -14.290 21.352 1.00 94.62 91 THR A CA 1
ATOM 686 C C . THR A 1 91 ? -9.668 -14.074 22.532 1.00 94.62 91 THR A C 1
ATOM 688 O O . THR A 1 91 ? -10.089 -14.233 23.672 1.00 94.62 91 THR A O 1
ATOM 691 N N . GLU A 1 92 ? -8.427 -13.638 22.311 1.00 94.75 92 GLU A N 1
ATOM 692 C CA . GLU A 1 92 ? -7.505 -13.266 23.389 1.00 94.75 92 GLU A CA 1
ATOM 693 C C . GLU A 1 92 ? -7.974 -12.038 24.168 1.00 94.75 92 GLU A C 1
ATOM 695 O O . GLU A 1 92 ? -7.934 -12.067 25.397 1.00 94.75 92 GLU A O 1
ATOM 700 N N . GLY A 1 93 ? -8.448 -10.985 23.491 1.00 93.00 93 GLY A N 1
ATOM 701 C CA . GLY A 1 93 ? -9.019 -9.809 24.160 1.00 93.00 93 GLY A CA 1
ATOM 702 C C . GLY A 1 93 ? -10.223 -10.184 25.027 1.00 93.00 93 GLY A C 1
ATOM 703 O O . GLY A 1 93 ? -10.298 -9.835 26.203 1.00 93.00 93 GLY A O 1
ATOM 704 N N . LEU A 1 94 ? -11.126 -11.008 24.489 1.00 93.44 94 LEU A N 1
ATOM 705 C CA . LEU A 1 94 ? -12.266 -11.522 25.248 1.00 93.44 94 LEU A CA 1
ATOM 706 C C . LEU A 1 94 ? -11.833 -12.420 26.416 1.00 93.44 94 LEU A C 1
ATOM 708 O O . LEU A 1 94 ? -12.363 -12.278 27.517 1.00 93.44 94 LEU A O 1
ATOM 712 N N . ARG A 1 95 ? -10.836 -13.292 26.226 1.00 93.50 95 ARG A N 1
ATOM 713 C CA . ARG A 1 95 ? -10.293 -14.147 27.292 1.00 93.50 95 ARG A CA 1
ATOM 714 C C . ARG A 1 95 ? -9.685 -13.322 28.427 1.00 93.50 95 ARG A C 1
ATOM 716 O O . ARG A 1 95 ? -9.921 -13.644 29.585 1.00 93.50 95 ARG A O 1
ATOM 723 N N . LYS A 1 96 ? -8.956 -12.245 28.110 1.00 92.62 96 LYS A N 1
ATOM 724 C CA . LYS A 1 96 ? -8.387 -11.316 29.104 1.00 92.62 96 LYS A CA 1
ATOM 725 C C . LYS A 1 96 ? -9.466 -10.613 29.924 1.00 92.62 96 LYS A C 1
ATOM 727 O O . LYS A 1 96 ? -9.274 -10.404 31.116 1.00 92.62 96 LYS A O 1
ATOM 732 N N . SER A 1 97 ? -10.603 -10.292 29.308 1.00 89.25 97 SER A N 1
ATOM 733 C CA . SER A 1 97 ? -11.734 -9.672 30.010 1.00 89.25 97 SER A CA 1
ATOM 734 C C . SER A 1 97 ? -12.501 -10.624 30.937 1.00 89.25 97 SER A C 1
ATOM 736 O O . SER A 1 97 ? -13.231 -10.172 31.822 1.00 89.25 97 SER A O 1
ATOM 738 N N . GLY A 1 98 ? -12.344 -11.939 30.750 1.00 86.38 98 GLY A N 1
ATOM 739 C CA . GLY A 1 98 ? -13.021 -12.959 31.545 1.00 86.38 98 GLY A CA 1
ATOM 740 C C . GLY A 1 98 ? -14.545 -12.794 31.545 1.00 86.38 98 GLY A C 1
ATOM 741 O O . GLY A 1 98 ? -15.158 -12.521 30.515 1.00 86.38 98 GLY A O 1
ATOM 742 N N . ALA A 1 99 ? -15.160 -12.943 32.721 1.00 84.50 99 ALA A N 1
ATOM 743 C CA . ALA A 1 99 ? -16.613 -12.865 32.893 1.00 84.50 99 ALA A CA 1
ATOM 744 C C . ALA A 1 99 ? -17.192 -11.444 32.749 1.00 84.50 99 ALA A C 1
ATOM 746 O O . ALA A 1 99 ? -18.395 -11.297 32.539 1.00 84.50 99 ALA A O 1
ATOM 747 N N . ALA A 1 100 ? -16.364 -10.397 32.852 1.00 85.88 100 ALA A N 1
ATOM 748 C CA . ALA A 1 100 ? -16.823 -9.015 32.691 1.00 85.88 100 ALA A CA 1
ATOM 749 C C . ALA A 1 100 ? -17.195 -8.700 31.231 1.00 85.88 100 ALA A C 1
ATOM 751 O O . ALA A 1 100 ? -18.092 -7.893 30.969 1.00 85.88 100 ALA A O 1
ATOM 752 N N . GLY A 1 101 ? -16.515 -9.359 30.287 1.00 90.25 101 GLY A N 1
ATOM 753 C CA . GLY A 1 101 ? -16.705 -9.171 28.857 1.00 90.25 101 GLY A CA 1
ATOM 754 C C . GLY A 1 101 ? -16.309 -7.788 28.353 1.00 90.25 101 GLY A C 1
ATOM 755 O O . GLY A 1 101 ? -15.982 -6.863 29.100 1.00 90.25 101 GLY A O 1
ATOM 756 N N . LEU A 1 102 ? -16.374 -7.621 27.036 1.00 93.88 102 LEU A N 1
ATOM 757 C CA . LEU A 1 102 ? -16.034 -6.365 26.370 1.00 93.88 102 LEU A CA 1
ATOM 758 C C . LEU A 1 102 ? -17.175 -5.901 25.476 1.00 93.88 102 LEU A C 1
ATOM 760 O O . LEU A 1 102 ? -17.859 -6.698 24.841 1.00 93.88 102 LEU A O 1
ATOM 764 N N . SER A 1 103 ? -17.376 -4.587 25.392 1.00 94.06 103 SER A N 1
ATOM 765 C CA . SER A 1 103 ? -18.216 -4.022 24.334 1.00 94.06 103 SER A CA 1
ATOM 766 C C . SER A 1 103 ? -17.482 -4.088 22.993 1.00 94.06 103 SER A C 1
ATOM 768 O O . SER A 1 103 ? -16.252 -4.124 22.954 1.00 94.06 103 SER A O 1
ATOM 770 N N . GLN A 1 104 ? -18.207 -4.021 21.873 1.00 93.50 104 GLN A N 1
ATOM 771 C CA . GLN A 1 104 ? -17.590 -4.003 20.536 1.00 93.50 104 GLN A CA 1
ATOM 772 C C . GLN A 1 104 ? -16.541 -2.880 20.391 1.00 93.50 104 GLN A C 1
ATOM 774 O O . GLN A 1 104 ? -15.495 -3.073 19.772 1.00 93.50 104 GLN A O 1
ATOM 779 N N . ILE A 1 105 ? -16.798 -1.715 21.001 1.00 93.56 105 ILE A N 1
ATOM 780 C CA . ILE A 1 105 ? -15.869 -0.574 21.013 1.00 93.56 105 ILE A CA 1
ATOM 781 C C . ILE A 1 105 ? -14.610 -0.911 21.817 1.00 93.56 105 ILE A C 1
ATOM 783 O O . ILE A 1 105 ? -13.508 -0.576 21.389 1.00 93.56 105 ILE A O 1
ATOM 787 N N . ALA A 1 106 ? -14.760 -1.565 22.970 1.00 93.62 106 ALA A N 1
ATOM 788 C CA . ALA A 1 106 ? -13.623 -1.961 23.793 1.00 93.62 106 ALA A CA 1
ATOM 789 C C . ALA A 1 106 ? -12.755 -3.006 23.076 1.00 93.62 106 ALA A C 1
ATOM 791 O O . ALA A 1 106 ? -11.545 -2.823 23.005 1.00 93.62 106 ALA A O 1
ATOM 792 N N . ILE A 1 107 ? -13.365 -4.003 22.424 1.00 94.56 107 ILE A N 1
ATOM 793 C CA . ILE A 1 107 ? -12.642 -4.996 21.610 1.00 94.56 107 ILE A CA 1
ATOM 794 C C . ILE A 1 107 ? -11.861 -4.305 20.488 1.00 94.56 107 ILE A C 1
ATOM 796 O O . ILE A 1 107 ? -10.689 -4.606 20.280 1.00 94.56 107 ILE A O 1
ATOM 800 N N . HIS A 1 108 ? -12.475 -3.355 19.776 1.00 94.31 108 HIS A N 1
ATOM 801 C CA . HIS A 1 108 ? -11.789 -2.578 18.739 1.00 94.31 108 HIS A CA 1
ATOM 802 C C . HIS A 1 108 ? -10.545 -1.862 19.287 1.00 94.31 108 HIS A C 1
ATOM 804 O O . HIS A 1 108 ? -9.472 -1.956 18.690 1.00 94.31 108 HIS A O 1
ATOM 810 N N . LYS A 1 109 ? -10.680 -1.177 20.429 1.00 93.88 109 LYS A N 1
ATOM 811 C CA . LYS A 1 109 ? -9.579 -0.439 21.061 1.00 93.88 109 LYS A CA 1
ATOM 812 C C . LYS A 1 109 ? -8.470 -1.361 21.565 1.00 93.88 109 LYS A C 1
ATOM 814 O O . LYS A 1 109 ? -7.303 -1.039 21.394 1.00 93.88 109 LYS A O 1
ATOM 819 N N . GLU A 1 110 ? -8.828 -2.496 22.154 1.00 92.56 110 GLU A N 1
ATOM 820 C CA . GLU A 1 110 ? -7.870 -3.421 22.763 1.00 92.56 110 GLU A CA 1
ATOM 821 C C . GLU A 1 110 ? -7.120 -4.265 21.723 1.00 92.56 110 GLU A C 1
ATOM 823 O O . GLU A 1 110 ? -5.927 -4.519 21.858 1.00 92.56 110 GLU A O 1
ATOM 828 N N . THR A 1 111 ? -7.798 -4.671 20.649 1.00 92.12 111 THR A N 1
ATOM 829 C CA . THR A 1 111 ? -7.221 -5.562 19.625 1.00 92.12 111 THR A CA 1
ATOM 830 C C . THR A 1 111 ? -6.613 -4.817 18.436 1.00 92.12 111 THR A C 1
ATOM 832 O O . THR A 1 111 ? -5.896 -5.413 17.623 1.00 92.12 111 THR A O 1
ATOM 835 N N . GLY A 1 112 ? -6.940 -3.529 18.287 1.00 91.12 112 GLY A N 1
ATOM 836 C CA . GLY A 1 112 ? -6.598 -2.718 17.119 1.00 91.12 112 GLY A CA 1
ATOM 837 C C . GLY A 1 112 ? -7.309 -3.150 15.829 1.00 91.12 112 GLY A C 1
ATOM 838 O O . GLY A 1 112 ? -6.974 -2.664 14.749 1.00 91.12 112 GLY A O 1
ATOM 839 N N . ILE A 1 113 ? -8.278 -4.071 15.900 1.00 92.94 113 ILE A N 1
ATOM 840 C CA . ILE A 1 113 ? -9.035 -4.550 14.736 1.00 92.94 113 ILE A CA 1
ATOM 841 C C . ILE A 1 113 ? -10.151 -3.567 14.424 1.00 92.94 113 ILE A C 1
ATOM 843 O O . ILE A 1 113 ? -10.847 -3.123 15.328 1.00 92.94 113 ILE A O 1
ATOM 847 N N . ASN A 1 114 ? -10.359 -3.252 13.144 1.00 94.19 114 ASN A N 1
ATOM 848 C CA . ASN A 1 114 ? -11.407 -2.334 12.701 1.00 94.19 114 ASN A CA 1
ATOM 849 C C . ASN A 1 114 ? -12.785 -2.676 13.310 1.00 94.19 114 ASN A C 1
ATOM 851 O O . ASN A 1 114 ? -13.212 -3.829 13.289 1.00 94.19 114 ASN A O 1
ATOM 855 N N . TYR A 1 115 ? -13.500 -1.656 13.794 1.00 93.88 115 TYR A N 1
ATOM 856 C CA . TYR A 1 115 ? -14.797 -1.803 14.462 1.00 93.88 115 TYR A CA 1
ATOM 857 C C . TYR A 1 115 ? -15.826 -2.621 13.663 1.00 93.88 115 TYR A C 1
ATOM 859 O O . TYR A 1 115 ? -16.527 -3.458 14.235 1.00 93.88 115 TYR A O 1
ATOM 867 N N . GLY A 1 116 ? -15.899 -2.424 12.342 1.00 93.19 116 GLY A N 1
ATOM 868 C CA . GLY A 1 116 ? -16.790 -3.182 11.462 1.00 93.19 116 GLY A CA 1
ATOM 869 C C . GLY A 1 116 ? -16.388 -4.652 11.348 1.00 93.19 116 GLY A C 1
ATOM 870 O O . GLY A 1 116 ? -17.247 -5.528 11.397 1.00 93.19 116 GLY A O 1
ATOM 871 N N . THR A 1 117 ? -15.083 -4.935 11.283 1.00 94.25 117 THR A N 1
ATOM 872 C CA . THR A 1 117 ? -14.547 -6.305 11.290 1.00 94.25 117 THR A CA 1
ATOM 873 C C . THR A 1 117 ? -14.845 -7.017 12.603 1.00 94.25 117 THR A C 1
ATOM 875 O O . THR A 1 117 ? -15.262 -8.170 12.571 1.00 94.25 117 THR A O 1
ATOM 878 N N . VAL A 1 118 ? -14.718 -6.329 13.744 1.00 94.62 118 VAL A N 1
ATOM 879 C CA . VAL A 1 118 ? -15.143 -6.870 15.044 1.00 94.62 118 VAL A CA 1
ATOM 880 C C . VAL A 1 118 ? -16.637 -7.197 15.012 1.00 94.62 118 VAL A C 1
ATOM 882 O O . VAL A 1 118 ? -17.028 -8.305 15.350 1.00 94.62 118 VAL A O 1
ATOM 885 N N . GLY A 1 119 ? -17.481 -6.276 14.542 1.00 94.00 119 GLY A N 1
ATOM 886 C CA . GLY A 1 119 ? -18.926 -6.510 14.455 1.00 94.00 119 GLY A CA 1
ATOM 887 C C . GLY A 1 119 ? -19.300 -7.689 13.554 1.00 94.00 119 GLY A C 1
ATOM 888 O O . GLY A 1 119 ? -20.214 -8.439 13.879 1.00 94.00 119 GLY A O 1
ATOM 889 N N . HIS A 1 120 ? -18.591 -7.873 12.438 1.00 95.50 120 HIS A N 1
ATOM 890 C CA . HIS A 1 120 ? -18.775 -9.037 11.575 1.00 95.50 120 HIS A CA 1
ATOM 891 C C . HIS A 1 120 ? -18.339 -10.328 12.277 1.00 95.50 120 HIS A C 1
ATOM 893 O O . HIS A 1 120 ? -19.110 -11.279 12.312 1.00 95.50 120 HIS A O 1
ATOM 899 N N . PHE A 1 121 ? -17.161 -10.336 12.907 1.00 95.44 121 PHE A N 1
ATOM 900 C CA . PHE A 1 121 ? -16.658 -11.477 13.673 1.00 95.44 121 PHE A CA 1
ATOM 901 C C . PHE A 1 121 ? -17.649 -11.927 14.754 1.00 95.44 121 PHE A C 1
ATOM 903 O O . PHE A 1 121 ? -17.988 -13.103 14.823 1.00 95.44 121 PHE A O 1
ATOM 910 N N . LEU A 1 122 ? -18.172 -10.982 15.543 1.00 93.81 122 LEU A N 1
ATOM 911 C CA . LEU A 1 122 ? -19.126 -11.261 16.621 1.00 93.81 122 LEU A CA 1
ATOM 912 C C . LEU A 1 122 ? -20.437 -11.884 16.118 1.00 93.81 122 LEU A C 1
ATOM 914 O O . LEU A 1 122 ? -21.048 -12.677 16.826 1.00 93.81 122 LEU A O 1
ATOM 918 N N . LYS A 1 123 ? -20.869 -11.536 14.900 1.00 92.75 123 LYS A N 1
ATOM 919 C CA . LYS A 1 123 ? -22.071 -12.102 14.270 1.00 92.75 123 LYS A CA 1
ATOM 920 C C . LYS A 1 123 ? -21.814 -13.484 13.676 1.00 92.75 123 LYS A C 1
ATOM 922 O O . LYS A 1 123 ? -22.654 -14.365 13.814 1.00 92.75 123 LYS A O 1
ATOM 927 N N . THR A 1 124 ? -20.679 -13.660 13.003 1.00 95.31 124 THR A N 1
ATOM 928 C CA . THR A 1 124 ? -20.331 -14.910 12.311 1.00 95.31 124 THR A CA 1
ATOM 929 C C . THR A 1 124 ? -19.931 -16.015 13.290 1.00 95.31 124 THR A C 1
ATOM 931 O O . THR A 1 124 ? -20.143 -17.184 12.995 1.00 95.31 124 THR A O 1
ATOM 934 N N . HIS A 1 125 ? -19.407 -15.654 14.464 1.00 93.81 125 HIS A N 1
ATOM 935 C CA . HIS A 1 125 ? -18.951 -16.590 15.495 1.00 93.81 125 HIS A CA 1
ATOM 936 C C . HIS A 1 125 ? -19.866 -16.624 16.730 1.00 93.81 125 HIS A C 1
ATOM 938 O O . HIS A 1 125 ? -19.412 -16.682 17.874 1.00 93.81 125 HIS A O 1
ATOM 944 N N . ALA A 1 126 ? -21.183 -16.574 16.513 1.00 91.19 126 ALA A N 1
ATOM 945 C CA . ALA A 1 126 ? -22.182 -16.696 17.580 1.00 91.19 126 ALA A CA 1
ATOM 946 C C . ALA A 1 126 ? -22.198 -18.092 18.246 1.00 91.19 126 ALA A C 1
ATOM 948 O O . ALA A 1 126 ? -22.830 -18.293 19.285 1.00 91.19 126 ALA A O 1
ATOM 949 N N . ASP A 1 127 ? -21.505 -19.068 17.663 1.00 93.31 127 ASP A N 1
ATOM 950 C CA . ASP A 1 127 ? -21.272 -20.396 18.220 1.00 93.31 127 ASP A CA 1
ATOM 951 C C . ASP A 1 127 ? -20.358 -20.346 19.452 1.00 93.31 127 ASP A C 1
ATOM 953 O O . ASP A 1 127 ? -20.702 -20.965 20.457 1.00 93.31 127 ASP A O 1
ATOM 957 N N . ILE A 1 128 ? -19.295 -19.533 19.434 1.00 92.88 128 ILE A N 1
ATOM 958 C CA . ILE A 1 128 ? -18.306 -19.420 20.528 1.00 92.88 128 ILE A CA 1
ATOM 959 C C . ILE A 1 128 ? -18.443 -18.149 21.378 1.00 92.88 128 ILE A C 1
ATOM 961 O O . ILE A 1 128 ? -17.743 -18.001 22.380 1.00 92.88 128 ILE A O 1
ATOM 965 N N . ILE A 1 129 ? -19.316 -17.215 20.995 1.00 93.06 129 ILE A N 1
ATOM 966 C CA . ILE A 1 129 ? -19.497 -15.926 21.678 1.00 93.06 129 ILE A CA 1
ATOM 967 C C . ILE A 1 129 ? -20.895 -15.847 22.277 1.00 93.06 129 ILE A C 1
ATOM 969 O O . ILE A 1 129 ? -21.876 -16.224 21.639 1.00 93.06 129 ILE A O 1
ATOM 973 N N . THR A 1 130 ? -20.990 -15.331 23.498 1.00 91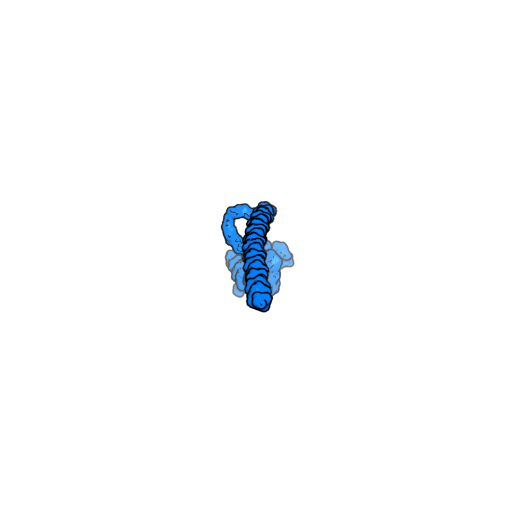.56 130 THR A N 1
ATOM 974 C CA . THR A 1 130 ? -22.262 -14.947 24.119 1.00 91.56 130 THR A CA 1
ATOM 975 C C . THR A 1 130 ? -22.270 -13.453 24.408 1.00 91.56 130 THR A C 1
ATOM 977 O O . THR A 1 130 ? -21.214 -12.853 24.619 1.00 91.56 130 THR A O 1
ATOM 980 N N . ASP A 1 131 ? -23.454 -12.841 24.388 1.00 90.56 131 ASP A N 1
ATOM 981 C CA . ASP A 1 131 ? -23.638 -11.444 24.759 1.00 90.56 131 ASP A CA 1
ATOM 982 C C . ASP A 1 131 ? -24.715 -11.277 25.833 1.00 90.56 131 ASP A C 1
ATOM 984 O O . ASP A 1 131 ? -25.722 -11.980 25.829 1.00 90.56 131 ASP A O 1
ATOM 988 N N . ASN A 1 132 ? -24.475 -10.361 26.776 1.00 81.69 132 ASN A N 1
ATOM 989 C CA . ASN A 1 132 ? -25.283 -10.234 27.997 1.00 81.69 132 ASN A CA 1
ATOM 990 C C . ASN A 1 132 ? -26.152 -8.957 28.025 1.00 81.69 132 ASN A C 1
ATOM 992 O O . ASN A 1 132 ? -26.604 -8.544 29.091 1.00 81.69 132 ASN A O 1
ATOM 996 N N . GLY A 1 133 ? -26.357 -8.280 26.885 1.00 76.31 133 GLY A N 1
ATOM 997 C CA . GLY A 1 133 ? -26.996 -6.955 26.840 1.00 76.31 133 GLY A CA 1
ATOM 998 C C . GLY A 1 133 ? -28.242 -6.889 25.957 1.00 76.31 133 GLY A C 1
ATOM 999 O O . GLY A 1 133 ? -28.250 -7.386 24.833 1.00 76.31 133 GLY A O 1
ATOM 1000 N N . LYS A 1 134 ? -29.287 -6.201 26.439 1.00 73.12 134 LYS A N 1
ATOM 1001 C CA . LYS A 1 134 ? -30.552 -6.011 25.700 1.00 73.12 134 LYS A CA 1
ATOM 1002 C C . LYS A 1 134 ? -30.421 -5.000 24.558 1.00 73.12 134 LYS A C 1
ATOM 1004 O O . LYS A 1 134 ? -31.106 -5.121 23.547 1.00 73.12 134 LYS A O 1
ATOM 1009 N N . SER A 1 135 ? -29.530 -4.018 24.698 1.00 75.50 135 SER A N 1
ATOM 1010 C CA . SER A 1 135 ? -29.277 -2.982 23.693 1.00 75.50 135 SER A CA 1
ATOM 1011 C C . SER A 1 135 ? -27.827 -2.998 23.197 1.00 75.50 135 SER A C 1
ATOM 1013 O O . SER A 1 135 ? -26.910 -3.386 23.916 1.00 75.50 135 SER A O 1
ATOM 1015 N N . LEU A 1 136 ? -27.585 -2.517 21.971 1.00 70.81 136 LEU A N 1
ATOM 1016 C CA . LEU A 1 136 ? -26.245 -2.443 21.356 1.00 70.81 136 LEU A CA 1
ATOM 1017 C C . LEU A 1 136 ? -25.198 -1.717 22.220 1.00 70.81 136 LEU A C 1
ATOM 1019 O O . LEU A 1 136 ? -24.016 -2.039 22.138 1.00 70.81 136 LEU A O 1
ATOM 1023 N N . LYS A 1 137 ? -25.625 -0.747 23.039 1.00 76.31 137 LYS A N 1
ATOM 1024 C CA . LYS A 1 137 ? -24.746 0.011 23.945 1.00 76.31 137 LYS A CA 1
ATOM 1025 C C . LYS A 1 137 ? -24.396 -0.770 25.217 1.00 76.31 137 LYS A C 1
ATOM 1027 O O . LYS A 1 137 ? -23.336 -0.548 25.795 1.00 76.31 137 LYS A O 1
ATOM 1032 N N . GLU A 1 138 ? -25.269 -1.681 25.632 1.00 83.94 138 GLU A N 1
ATOM 1033 C CA . GLU A 1 138 ? -25.117 -2.507 26.834 1.00 83.94 138 GLU A CA 1
ATOM 1034 C C . GLU A 1 138 ? -24.497 -3.873 26.538 1.00 83.94 138 GLU A C 1
ATOM 1036 O O . GLU A 1 138 ? -23.997 -4.516 27.457 1.00 83.94 138 GLU A O 1
ATOM 1041 N N . LYS A 1 139 ? -24.504 -4.319 25.274 1.00 89.94 139 LYS A N 1
ATOM 1042 C CA . LYS A 1 139 ? -23.925 -5.603 24.870 1.00 89.94 139 LYS A CA 1
ATOM 1043 C C . LYS A 1 139 ? -22.462 -5.704 25.290 1.00 89.94 139 LYS A C 1
ATOM 1045 O O . LYS A 1 139 ? -21.594 -4.960 24.823 1.00 89.94 139 LYS A O 1
ATOM 1050 N N . ARG A 1 140 ? -22.211 -6.673 26.166 1.00 92.56 140 ARG A N 1
ATOM 1051 C CA . ARG A 1 140 ? -20.888 -7.166 26.539 1.00 92.56 140 ARG A CA 1
ATOM 1052 C C . ARG A 1 140 ? -20.760 -8.570 25.997 1.00 92.56 140 ARG A C 1
ATOM 1054 O O . ARG A 1 140 ? -21.635 -9.388 26.258 1.00 92.56 140 ARG A O 1
ATOM 1061 N N . TYR A 1 141 ? -19.705 -8.795 25.233 1.00 94.25 141 TYR A N 1
ATOM 1062 C CA . TYR A 1 141 ? -19.389 -10.071 24.620 1.00 94.25 141 TYR A CA 1
ATOM 1063 C C . TYR A 1 141 ? -18.386 -10.808 25.503 1.00 94.25 141 TYR A C 1
ATOM 1065 O O . TYR A 1 141 ? -17.431 -10.197 25.986 1.00 94.25 141 TYR A O 1
ATOM 1073 N N . THR A 1 142 ? -18.596 -12.105 25.691 1.00 94.12 142 THR A N 1
ATOM 1074 C CA . THR A 1 142 ? -17.666 -13.031 26.348 1.00 94.12 142 THR A CA 1
ATOM 1075 C C . THR A 1 142 ? -17.520 -14.291 25.502 1.00 94.12 142 THR A C 1
ATOM 1077 O O . THR A 1 142 ? -18.357 -14.585 24.644 1.00 94.12 142 THR A O 1
ATOM 1080 N N . LEU A 1 143 ? -16.446 -15.047 25.730 1.00 93.06 143 LEU A N 1
ATOM 1081 C CA . LEU A 1 143 ? -16.342 -16.397 25.180 1.00 93.06 143 LEU A CA 1
ATOM 1082 C C . LEU A 1 143 ? -17.300 -17.317 25.937 1.00 93.06 143 LEU A C 1
ATOM 1084 O O . LEU A 1 143 ? -17.424 -17.207 27.159 1.00 93.06 143 LEU A O 1
ATOM 1088 N N . LYS A 1 144 ? -17.968 -18.217 25.217 1.00 90.38 144 LYS A N 1
ATOM 1089 C CA . LYS A 1 144 ? -18.656 -19.341 25.851 1.00 90.38 144 LYS A CA 1
ATOM 1090 C C . LYS A 1 144 ? -17.597 -20.248 26.481 1.00 90.38 144 LYS A C 1
ATOM 1092 O O . LYS A 1 144 ? -16.573 -20.519 25.851 1.00 90.38 144 LYS A O 1
ATOM 1097 N N . GLY A 1 145 ? -17.824 -20.599 27.744 1.00 75.50 145 GLY A N 1
ATOM 1098 C CA . GLY A 1 145 ? -17.008 -21.568 28.477 1.00 75.50 145 GLY A CA 1
ATOM 1099 C C . GLY A 1 145 ? -17.232 -22.983 27.977 1.00 75.50 145 GLY A C 1
ATOM 1100 O O . GLY A 1 145 ? -18.327 -23.236 27.423 1.00 75.50 145 GLY A O 1
#

Mean predicted aligned error: 18.05 Å

Radius of gyration: 41.1 Å; Cα contacts (8 Å, |Δi|>4): 79; chains: 1; bounding box: 82×39×114 Å

Sequence (145 aa):
MTKAAKASSSAKTEATAADALEAEIRLAQEKLAALQVQKVDKIKEQLSEAKDRVAKLEEELAAITGDSGKTKTKSTKRKRLSSSDIYQRITEGLRKSGAAGLSQIAIHKETGINYGTVGHFLKTHADIITDNGKSLKEKRYTLKG